Protein AF-A0A0F9IWK6-F1 (afdb_monomer)

Mean predicted aligned error: 6.23 Å

Secondary structure (DSSP, 8-state):
-HHHHHHHHGGGTTT--EEEE-SEEE--TT-SS-EEES-EEEEETTT------

Foldseek 3Di:
DVVVVCVVVVVVCVPWDWDWDADDWDADPPHPDIDGHPTDTDDTPVVPCPDDD

Structure (mmCIF, N/CA/C/O backbone):
data_AF-A0A0F9IWK6-F1
#
_entry.id   AF-A0A0F9IWK6-F1
#
loop_
_atom_site.group_PDB
_atom_site.id
_atom_site.type_symbol
_atom_site.label_atom_id
_atom_site.label_alt_id
_atom_site.label_comp_id
_atom_site.label_asym_id
_atom_site.label_entity_id
_atom_site.label_seq_id
_atom_site.pdbx_PDB_ins_code
_atom_site.Cartn_x
_atom_site.Cartn_y
_atom_site.Cartn_z
_atom_site.occupancy
_atom_site.B_iso_or_equiv
_atom_site.auth_seq_id
_atom_site.auth_comp_id
_atom_site.auth_asym_id
_atom_site.auth_atom_id
_atom_site.p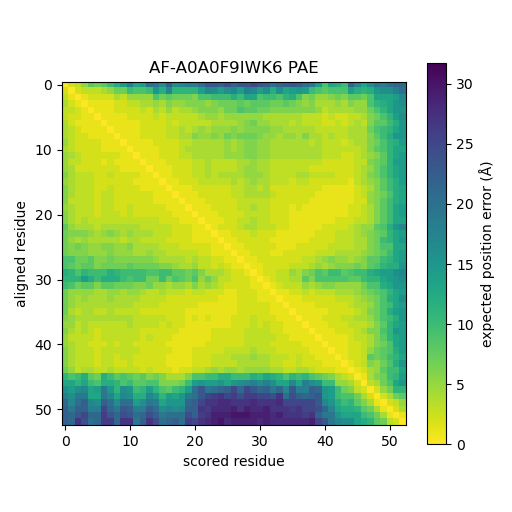dbx_PDB_model_num
ATOM 1 N N . MET A 1 1 ? 4.531 8.149 17.000 1.00 56.91 1 MET A N 1
ATOM 2 C CA . MET A 1 1 ? 3.192 8.735 17.235 1.00 56.91 1 MET A CA 1
ATOM 3 C C . MET A 1 1 ? 2.161 8.347 16.165 1.00 56.91 1 MET A C 1
ATOM 5 O O . MET A 1 1 ? 1.148 7.779 16.538 1.00 56.91 1 MET A O 1
ATOM 9 N N . MET A 1 2 ? 2.393 8.551 14.857 1.00 68.88 2 MET A N 1
ATOM 10 C CA . MET A 1 2 ? 1.408 8.183 13.810 1.00 68.88 2 MET A CA 1
ATOM 11 C C . MET A 1 2 ? 1.234 6.658 13.621 1.00 68.88 2 MET A C 1
ATOM 13 O O . MET A 1 2 ? 0.114 6.165 13.512 1.00 68.88 2 MET A O 1
ATOM 17 N N . LEU A 1 3 ? 2.336 5.897 13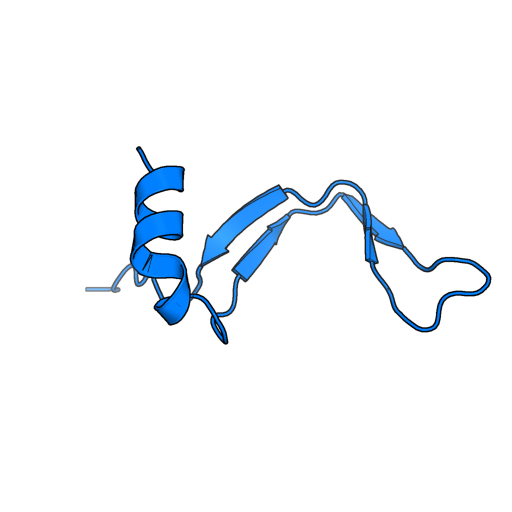.672 1.00 80.75 3 LEU A N 1
ATOM 18 C CA . LEU A 1 3 ? 2.326 4.440 13.476 1.00 80.75 3 LEU A C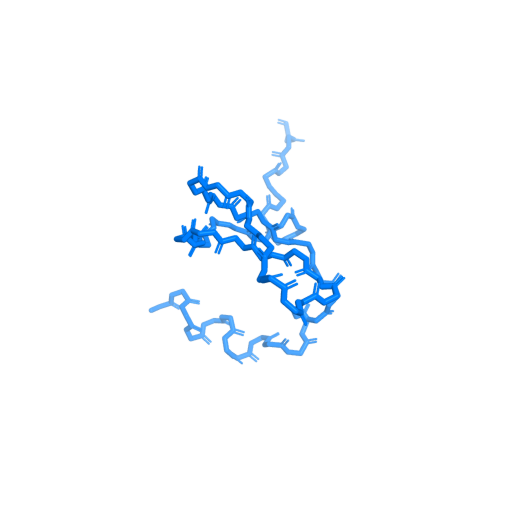A 1
ATOM 19 C C . LEU A 1 3 ? 1.553 3.690 14.578 1.00 80.75 3 LEU A C 1
ATOM 21 O O . LEU A 1 3 ? 0.787 2.771 14.297 1.00 80.75 3 LEU A O 1
ATOM 25 N N . GLU A 1 4 ? 1.712 4.111 15.837 1.00 87.62 4 GLU A N 1
ATOM 26 C CA . GLU A 1 4 ? 0.994 3.529 16.979 1.00 87.62 4 GLU A CA 1
ATOM 27 C C . GLU A 1 4 ? -0.518 3.751 16.887 1.00 87.62 4 GLU A C 1
ATOM 29 O O . GLU A 1 4 ? -1.290 2.854 17.225 1.00 87.62 4 GLU A O 1
ATOM 34 N N . THR A 1 5 ? -0.950 4.920 16.403 1.00 85.62 5 THR A N 1
ATOM 35 C CA . THR A 1 5 ? -2.369 5.228 16.182 1.00 85.62 5 THR A CA 1
ATOM 36 C C . THR A 1 5 ? -2.971 4.294 15.136 1.00 85.62 5 THR A C 1
ATOM 38 O O . THR A 1 5 ? -4.010 3.680 15.392 1.00 85.62 5 THR A O 1
ATOM 41 N N . TYR A 1 6 ? -2.289 4.105 14.000 1.00 87.62 6 TYR A N 1
ATOM 42 C CA . TYR A 1 6 ? -2.730 3.149 12.983 1.00 87.62 6 TYR A CA 1
ATOM 43 C C . TYR A 1 6 ? -2.752 1.717 13.518 1.00 87.62 6 TYR A C 1
ATOM 45 O O . TYR A 1 6 ? -3.722 0.995 13.300 1.00 87.62 6 TYR A O 1
ATOM 53 N N . TYR A 1 7 ? -1.749 1.311 14.297 1.00 90.69 7 TYR A N 1
ATOM 54 C CA . TYR A 1 7 ? -1.699 -0.041 14.848 1.00 90.69 7 TYR A CA 1
ATOM 55 C C . TYR A 1 7 ? -2.821 -0.325 15.862 1.00 90.69 7 TYR A C 1
ATOM 57 O O . TYR A 1 7 ? -3.464 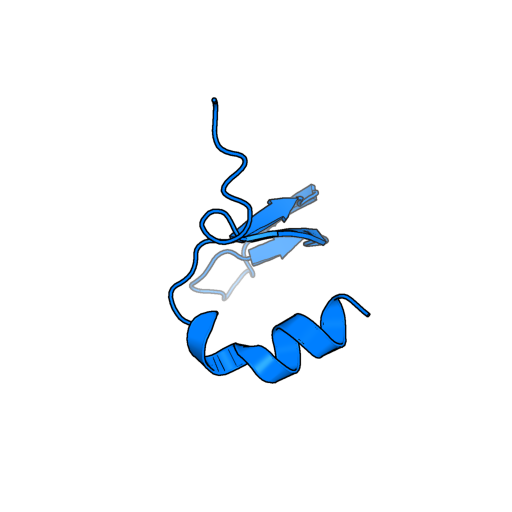-1.384 15.813 1.00 90.69 7 TYR A O 1
ATOM 65 N N . LYS A 1 8 ? -3.109 0.635 16.753 1.00 93.75 8 LYS A N 1
ATOM 66 C CA . LYS A 1 8 ? -4.231 0.558 17.704 1.00 93.75 8 LYS A CA 1
ATOM 67 C C . LYS A 1 8 ? -5.580 0.514 16.975 1.00 93.75 8 LYS A C 1
ATOM 69 O O . LYS A 1 8 ? -6.465 -0.236 17.380 1.00 93.75 8 LYS A O 1
ATOM 74 N N . GLY A 1 9 ? -5.719 1.253 15.872 1.00 89.25 9 GLY A N 1
ATOM 75 C CA . GLY A 1 9 ? -6.928 1.327 15.04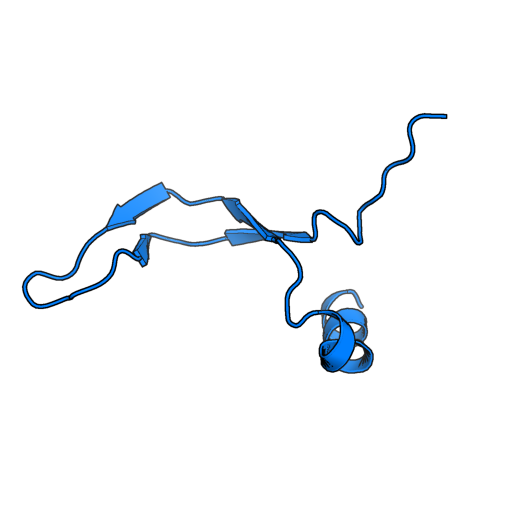6 1.00 89.25 9 GLY A CA 1
ATOM 76 C C . GLY A 1 9 ? -7.023 0.318 13.896 1.00 89.25 9 GLY A C 1
ATOM 77 O O . GLY A 1 9 ? -8.006 0.365 13.163 1.00 89.25 9 GLY A O 1
ATOM 78 N N . ARG A 1 10 ? -6.059 -0.599 13.727 1.00 92.00 10 ARG A N 1
ATOM 79 C CA . ARG A 1 10 ? -5.855 -1.386 12.489 1.00 92.00 10 ARG A CA 1
ATOM 80 C C . ARG A 1 10 ? -7.087 -2.105 11.941 1.00 92.00 10 ARG A C 1
ATOM 82 O O . ARG A 1 10 ? -7.229 -2.236 10.734 1.00 92.00 10 ARG A O 1
ATOM 89 N N . LYS A 1 11 ? -8.002 -2.538 12.816 1.00 94.12 11 LYS A N 1
ATOM 90 C CA . LYS A 1 11 ? -9.255 -3.195 12.407 1.00 94.12 11 LYS A CA 1
ATOM 91 C C . LYS A 1 11 ? -10.143 -2.283 11.554 1.00 94.12 11 LYS A C 1
ATOM 93 O O . LYS A 1 11 ? -10.836 -2.781 10.683 1.00 94.12 11 LYS A O 1
ATOM 98 N N . LYS A 1 12 ? -10.102 -0.971 11.797 1.00 88.88 12 LYS A N 1
ATOM 99 C CA . LYS A 1 12 ? -10.839 0.043 11.032 1.00 88.88 12 LYS A CA 1
ATOM 100 C C . LYS A 1 12 ? -10.143 0.431 9.724 1.00 88.88 12 LYS A C 1
ATOM 102 O O . LYS A 1 12 ? -10.737 1.144 8.937 1.00 88.88 12 LYS A O 1
ATOM 107 N N . LEU A 1 13 ? -8.890 0.012 9.518 1.00 89.19 13 LEU A N 1
ATOM 108 C CA . LEU A 1 13 ? -8.120 0.329 8.310 1.00 89.19 13 LEU A CA 1
ATOM 109 C C . LEU A 1 13 ? -8.353 -0.692 7.187 1.00 89.19 13 LEU A C 1
ATOM 111 O O . LEU A 1 13 ? -8.010 -0.434 6.039 1.00 89.19 13 LEU A O 1
ATOM 115 N N . ILE A 1 14 ? -8.898 -1.869 7.505 1.00 92.31 14 ILE A N 1
ATOM 116 C CA . ILE A 1 14 ? -9.188 -2.898 6.504 1.00 92.31 14 ILE A CA 1
ATOM 117 C C . ILE A 1 14 ? -10.379 -2.450 5.656 1.00 92.31 14 ILE A C 1
ATOM 119 O O . ILE A 1 14 ? -11.445 -2.168 6.194 1.00 92.31 14 ILE A O 1
ATOM 123 N N . GLY A 1 15 ? -10.190 -2.415 4.335 1.00 91.06 15 GLY A N 1
ATOM 124 C CA . GLY A 1 15 ? -11.185 -1.926 3.375 1.00 91.06 15 GLY A CA 1
ATOM 125 C C . GLY A 1 15 ? -11.056 -0.437 3.040 1.00 91.06 15 GLY A C 1
ATOM 126 O O . GLY A 1 15 ? -11.703 0.025 2.105 1.00 91.06 15 GLY A O 1
ATOM 127 N N . GLU A 1 16 ? -10.193 0.300 3.743 1.00 91.44 16 GLU A N 1
ATOM 128 C CA . GLU A 1 16 ? -9.922 1.706 3.447 1.00 91.44 16 GLU A CA 1
ATOM 129 C C . GLU A 1 16 ? -9.009 1.874 2.227 1.00 91.44 16 GLU A C 1
ATOM 131 O O . GLU A 1 16 ? -8.116 1.066 1.965 1.00 91.44 16 GLU A O 1
ATOM 136 N N . ILE A 1 17 ? -9.205 2.972 1.494 1.00 93.12 17 ILE A N 1
ATOM 137 C CA . ILE A 1 17 ? -8.379 3.329 0.336 1.00 93.12 17 ILE A CA 1
A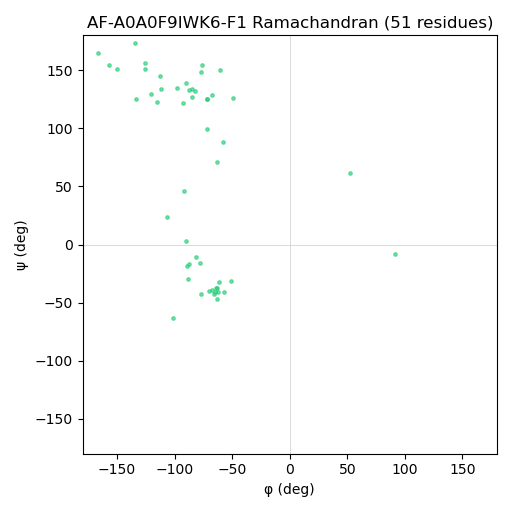TOM 138 C C . ILE A 1 17 ? -7.172 4.144 0.806 1.00 93.12 17 ILE A C 1
ATOM 140 O O . ILE A 1 17 ? -7.319 5.117 1.550 1.00 93.12 17 ILE A O 1
ATOM 144 N N . VAL A 1 18 ? -5.982 3.786 0.321 1.00 93.25 18 VAL A N 1
ATOM 145 C CA . VAL A 1 18 ? -4.731 4.510 0.586 1.00 93.25 18 VAL A CA 1
ATOM 146 C C . VAL A 1 18 ? -4.182 5.167 -0.673 1.00 93.25 18 VAL A C 1
ATOM 148 O O . VAL A 1 18 ? -4.292 4.637 -1.776 1.00 93.25 18 VAL A O 1
ATOM 151 N N . GLU A 1 19 ? -3.570 6.329 -0.489 1.00 94.62 19 GLU A N 1
ATOM 152 C CA . GLU A 1 19 ? -2.763 7.000 -1.498 1.00 94.62 19 GLU A CA 1
ATOM 153 C C . GLU A 1 19 ? -1.305 6.575 -1.309 1.00 94.62 19 GLU A C 1
ATOM 155 O O . GLU A 1 19 ? -0.732 6.741 -0.228 1.00 94.62 19 GLU A O 1
ATOM 160 N N . ILE A 1 20 ? -0.730 5.999 -2.365 1.00 95.94 20 ILE A N 1
ATOM 161 C CA . ILE A 1 20 ? 0.654 5.531 -2.423 1.00 95.94 20 ILE A CA 1
ATOM 162 C C . ILE A 1 20 ? 1.354 6.285 -3.548 1.00 95.94 20 ILE A C 1
ATOM 164 O O . ILE A 1 20 ? 0.854 6.330 -4.672 1.00 95.94 20 ILE A O 1
ATOM 168 N N . GLU A 1 21 ? 2.511 6.859 -3.244 1.00 97.62 21 GLU A N 1
ATOM 169 C CA . GLU A 1 21 ? 3.437 7.375 -4.248 1.00 97.62 21 GLU A CA 1
ATOM 170 C C . GLU A 1 21 ? 4.399 6.251 -4.642 1.00 97.62 21 GLU A C 1
ATOM 172 O O . GLU A 1 21 ? 4.799 5.444 -3.803 1.00 97.62 21 GLU A O 1
ATOM 177 N N . TYR A 1 22 ? 4.703 6.128 -5.930 1.00 98.19 22 TYR A N 1
ATOM 178 C CA . TYR A 1 22 ? 5.534 5.044 -6.441 1.00 98.19 22 TYR A CA 1
ATOM 179 C C . TYR A 1 22 ? 6.303 5.488 -7.679 1.00 98.19 22 TYR A C 1
ATOM 181 O O . TYR A 1 22 ? 5.835 6.326 -8.448 1.00 98.19 22 TYR A O 1
ATOM 189 N N . GLY A 1 23 ? 7.476 4.893 -7.898 1.00 98.06 23 GLY A N 1
ATOM 190 C CA . GLY A 1 23 ? 8.313 5.235 -9.049 1.00 98.06 23 GLY A CA 1
ATOM 191 C C . GLY A 1 23 ? 7.811 4.628 -10.361 1.00 98.06 23 GLY A C 1
ATOM 192 O O . GLY A 1 23 ? 7.817 5.289 -11.394 1.00 98.06 23 GLY A O 1
ATOM 193 N N . ALA A 1 24 ? 7.393 3.359 -10.337 1.00 97.50 24 ALA A N 1
ATOM 194 C CA . ALA A 1 24 ? 6.844 2.668 -11.506 1.00 97.50 24 ALA A CA 1
ATOM 195 C C . ALA A 1 24 ? 5.952 1.486 -11.103 1.00 97.50 24 ALA A C 1
ATOM 197 O O . ALA A 1 24 ? 6.155 0.882 -10.049 1.00 97.50 24 ALA A O 1
ATOM 198 N N . MET A 1 25 ? 5.007 1.128 -11.973 1.00 97.25 25 MET A N 1
ATOM 199 C CA . MET A 1 25 ? 4.288 -0.144 -11.899 1.00 97.25 25 MET A CA 1
ATOM 200 C C . MET A 1 25 ? 5.138 -1.240 -12.551 1.00 97.25 25 MET A C 1
ATOM 202 O O . MET A 1 25 ? 5.659 -1.051 -13.649 1.00 97.25 25 MET A O 1
ATOM 206 N N . THR A 1 26 ? 5.297 -2.377 -11.880 1.00 97.19 26 THR A N 1
ATOM 207 C CA . THR A 1 26 ? 6.106 -3.512 -12.343 1.00 97.19 26 THR A CA 1
ATOM 208 C C . THR A 1 26 ? 5.279 -4.794 -12.350 1.00 97.19 26 THR A C 1
ATOM 210 O O . THR A 1 26 ? 4.288 -4.909 -11.632 1.00 97.19 26 THR A O 1
ATOM 213 N N . LYS A 1 27 ? 5.670 -5.773 -13.169 1.00 97.25 27 LYS A N 1
ATOM 214 C CA . LYS A 1 27 ? 5.080 -7.116 -13.186 1.00 97.25 27 LYS A CA 1
ATOM 215 C C . LYS A 1 27 ? 6.220 -8.143 -13.211 1.00 97.25 27 LYS A C 1
ATOM 217 O O . LYS A 1 27 ? 7.094 -8.002 -14.067 1.00 97.25 27 LYS A O 1
ATOM 222 N N . PRO A 1 28 ? 6.270 -9.111 -12.279 1.00 94.31 28 PRO A N 1
ATOM 223 C CA . PRO A 1 28 ? 7.220 -10.218 -12.365 1.00 94.31 28 PRO A CA 1
ATOM 224 C C . PRO A 1 28 ? 6.984 -11.031 -13.643 1.00 94.31 28 PRO A C 1
ATOM 226 O O . PRO A 1 28 ? 5.850 -11.115 -14.106 1.00 94.31 28 PRO A O 1
ATOM 229 N N . GLU A 1 29 ? 8.035 -11.644 -14.187 1.00 93.19 29 GLU A N 1
ATOM 230 C CA . GLU A 1 29 ? 7.956 -12.428 -15.431 1.00 93.19 29 GLU A CA 1
ATOM 231 C C . GLU A 1 29 ? 6.920 -13.562 -15.347 1.00 93.19 29 GLU A C 1
ATOM 233 O O . GLU A 1 29 ? 6.119 -13.727 -16.261 1.00 93.19 29 GLU A O 1
ATOM 238 N N . ASP A 1 30 ? 6.871 -14.249 -14.204 1.00 94.06 30 ASP A N 1
ATOM 239 C CA . ASP A 1 30 ? 5.931 -15.340 -13.902 1.00 94.06 30 ASP A CA 1
ATOM 240 C C . ASP A 1 30 ? 4.834 -14.910 -12.901 1.00 94.06 30 ASP A C 1
ATOM 242 O O . ASP A 1 30 ? 4.298 -15.702 -12.133 1.00 94.06 30 ASP A O 1
ATOM 246 N N . GLY A 1 31 ? 4.556 -13.605 -12.811 1.00 92.06 31 GLY A N 1
ATOM 247 C CA . GLY A 1 31 ? 3.600 -13.058 -11.848 1.00 92.06 31 GLY A CA 1
ATOM 248 C C . GLY A 1 31 ? 2.229 -12.805 -12.461 1.00 92.06 31 GLY A C 1
ATOM 249 O O . GLY A 1 31 ? 2.120 -12.141 -13.487 1.00 92.06 31 GLY A O 1
ATOM 250 N N . ASP A 1 32 ? 1.160 -13.206 -11.777 1.00 95.88 32 ASP A N 1
ATOM 251 C CA . ASP A 1 32 ? -0.214 -12.907 -12.214 1.00 95.88 32 ASP A CA 1
ATOM 252 C C . ASP A 1 32 ? -0.658 -11.465 -11.911 1.00 95.88 32 ASP A C 1
ATOM 254 O O . ASP A 1 32 ? -1.622 -10.959 -12.492 1.00 95.88 32 ASP A O 1
ATOM 258 N N . HIS A 1 33 ? 0.062 -10.765 -11.030 1.00 97.25 33 HIS A N 1
ATOM 259 C CA . HIS A 1 33 ? -0.317 -9.444 -10.534 1.00 97.25 33 HIS A CA 1
ATOM 260 C C . HIS A 1 33 ? 0.780 -8.395 -10.724 1.00 97.25 33 HIS A C 1
ATOM 262 O O . HIS A 1 33 ? 1.977 -8.684 -10.698 1.00 97.25 33 HIS A O 1
ATOM 268 N N . TYR A 1 34 ? 0.343 -7.147 -10.877 1.00 97.00 34 TYR A N 1
ATOM 269 C CA . TYR A 1 34 ? 1.223 -5.986 -10.845 1.00 97.00 34 TYR A CA 1
ATOM 270 C C . TYR A 1 34 ? 1.636 -5.650 -9.408 1.00 97.00 34 TYR A C 1
ATOM 272 O O . TYR A 1 34 ? 0.910 -5.918 -8.451 1.00 97.00 34 TYR A O 1
ATOM 280 N N . SER A 1 35 ? 2.789 -5.006 -9.274 1.00 96.19 35 SER A N 1
ATOM 281 C CA . SER A 1 35 ? 3.301 -4.430 -8.035 1.00 96.19 35 SER A CA 1
ATOM 282 C C . SER A 1 35 ? 3.847 -3.024 -8.293 1.00 96.19 35 SER A C 1
ATOM 284 O O . SER A 1 35 ? 3.899 -2.554 -9.431 1.00 96.19 35 SER A O 1
ATOM 286 N N . LEU A 1 36 ? 4.231 -2.327 -7.229 1.00 97.56 36 LEU A N 1
ATOM 287 C 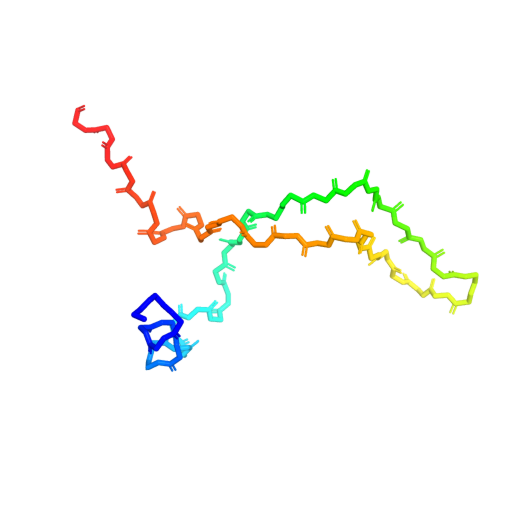CA . LEU A 1 36 ? 4.781 -0.977 -7.287 1.00 97.56 36 LEU A CA 1
ATOM 288 C C . LEU A 1 36 ? 6.257 -1.002 -6.888 1.00 97.56 36 LEU A C 1
ATOM 290 O O . LEU A 1 36 ? 6.631 -1.604 -5.880 1.00 97.56 36 LEU A O 1
ATOM 294 N N . ARG A 1 37 ? 7.107 -0.317 -7.655 1.00 97.12 37 ARG A N 1
ATOM 295 C CA . ARG A 1 37 ? 8.516 -0.104 -7.310 1.00 97.12 37 ARG A CA 1
ATOM 296 C C . ARG A 1 37 ? 8.647 1.105 -6.385 1.00 97.12 37 ARG A C 1
ATOM 298 O O . ARG A 1 37 ? 8.207 2.194 -6.746 1.00 97.12 37 ARG A O 1
ATOM 305 N N . PHE A 1 38 ? 9.312 0.895 -5.246 1.00 97.12 38 PHE A N 1
ATOM 306 C CA . PHE A 1 38 ? 9.501 1.886 -4.176 1.00 97.12 38 PHE A CA 1
ATOM 307 C C . PHE A 1 38 ? 8.177 2.520 -3.710 1.00 97.12 38 PHE A C 1
ATOM 309 O O . PHE A 1 38 ? 7.991 3.721 -3.878 1.00 97.12 38 PHE A O 1
ATOM 316 N N . PRO A 1 39 ? 7.226 1.724 -3.182 1.00 97.00 39 PRO A N 1
ATOM 317 C CA . PRO A 1 39 ? 5.964 2.265 -2.701 1.00 97.00 39 PRO A CA 1
ATOM 318 C C . PRO A 1 39 ? 6.174 3.049 -1.402 1.00 97.00 39 PRO A C 1
ATOM 320 O O . PRO A 1 39 ? 6.671 2.510 -0.411 1.00 97.00 39 PRO A O 1
ATOM 323 N N . GLU A 1 40 ? 5.734 4.301 -1.392 1.00 96.56 40 GLU A N 1
ATOM 324 C CA . GLU A 1 40 ? 5.751 5.180 -0.228 1.00 96.56 40 GLU A CA 1
ATOM 325 C C . GLU A 1 40 ? 4.320 5.529 0.188 1.00 96.56 40 GLU A C 1
ATOM 327 O O . GLU A 1 40 ? 3.517 6.052 -0.591 1.00 96.56 40 GLU A O 1
ATOM 332 N N . PHE A 1 41 ? 3.982 5.227 1.442 1.00 93.62 41 PHE A N 1
ATOM 333 C CA . PHE A 1 41 ? 2.677 5.562 2.000 1.00 93.62 41 PHE A CA 1
ATOM 334 C C . PHE A 1 41 ? 2.517 7.080 2.136 1.00 93.62 41 PHE A C 1
ATOM 336 O O . PHE A 1 41 ? 3.354 7.733 2.758 1.00 93.62 41 PHE A O 1
ATOM 343 N N . LYS A 1 42 ? 1.414 7.633 1.614 1.00 91.94 42 LYS A N 1
ATOM 344 C CA . LYS A 1 42 ? 1.074 9.054 1.784 1.00 91.94 42 LYS A CA 1
ATOM 345 C C . LYS A 1 42 ? 0.009 9.244 2.853 1.00 91.94 42 LYS A C 1
ATOM 347 O O . LYS A 1 42 ? 0.269 9.896 3.860 1.00 91.94 42 LYS A O 1
ATOM 352 N N . ARG A 1 43 ? -1.191 8.696 2.634 1.00 88.75 43 ARG A N 1
ATOM 353 C CA . ARG A 1 43 ? -2.338 8.854 3.544 1.00 88.75 43 ARG A CA 1
ATOM 354 C C . ARG A 1 43 ? -3.472 7.878 3.241 1.00 88.75 43 ARG A C 1
ATOM 356 O O . ARG A 1 43 ? -3.544 7.308 2.156 1.00 88.75 43 ARG A O 1
ATOM 363 N N . PHE A 1 44 ? -4.395 7.740 4.187 1.00 90.12 44 PHE A N 1
ATOM 364 C CA . PHE A 1 44 ? -5.705 7.122 3.959 1.00 90.12 44 PHE A CA 1
ATOM 365 C C . PHE A 1 44 ? -6.682 8.168 3.415 1.00 90.12 44 PHE A C 1
ATOM 367 O O . PHE A 1 44 ? -6.791 9.250 3.987 1.00 90.12 44 PHE A O 1
ATOM 374 N N . ARG A 1 45 ? -7.435 7.840 2.362 1.00 86.31 45 ARG A N 1
ATOM 375 C CA . ARG A 1 45 ? -8.358 8.781 1.708 1.00 86.31 45 ARG A CA 1
ATOM 376 C C . ARG A 1 45 ? -9.544 9.174 2.596 1.00 86.31 45 ARG A C 1
ATOM 378 O O . ARG A 1 45 ? -9.926 10.337 2.595 1.00 86.31 45 ARG A O 1
ATOM 385 N N . SER A 1 46 ? -10.113 8.238 3.358 1.00 74.56 46 SER A N 1
ATOM 386 C CA . SER A 1 46 ? -11.318 8.495 4.170 1.00 74.56 46 SER A CA 1
ATOM 387 C C . SER A 1 46 ? -11.018 9.010 5.582 1.00 74.56 46 SER A C 1
ATOM 389 O O . SER A 1 46 ? -11.900 9.558 6.236 1.00 74.56 46 SER A O 1
ATOM 391 N N . ILE A 1 47 ? -9.787 8.829 6.073 1.00 70.25 47 ILE A N 1
ATOM 392 C CA . ILE A 1 47 ? -9.367 9.279 7.414 1.00 70.25 47 ILE A CA 1
ATOM 393 C C . ILE A 1 47 ? -8.850 10.718 7.350 1.00 70.25 47 ILE A C 1
ATOM 395 O O . ILE A 1 47 ? -9.017 11.480 8.297 1.00 70.25 47 ILE A O 1
ATOM 399 N N . ASP A 1 48 ? -8.290 11.107 6.205 1.00 60.50 48 ASP A N 1
ATOM 400 C CA . ASP A 1 48 ? -7.829 12.462 5.919 1.00 60.50 48 ASP A CA 1
ATOM 401 C C . ASP A 1 48 ? -8.942 13.284 5.255 1.00 60.50 48 ASP A C 1
ATOM 403 O O . ASP A 1 48 ? -8.731 13.958 4.247 1.00 60.50 48 ASP A O 1
ATOM 407 N N . GLY A 1 49 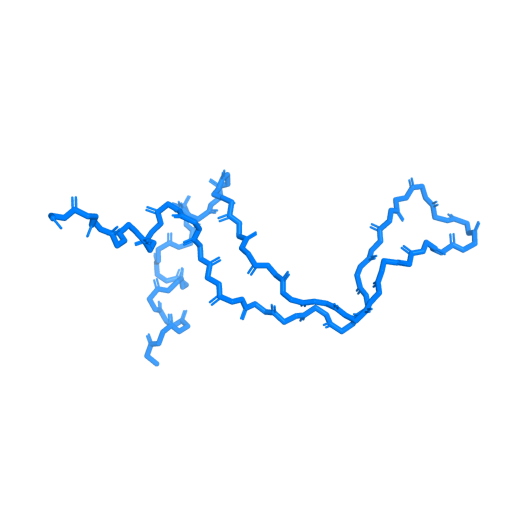? -10.158 13.197 5.812 1.00 51.16 49 GLY A N 1
ATOM 408 C CA . GLY A 1 49 ? -11.277 14.076 5.497 1.00 51.16 49 GLY A CA 1
ATOM 409 C C . GLY A 1 49 ? -10.939 15.512 5.889 1.00 51.16 49 GLY A C 1
ATOM 410 O O . GLY A 1 49 ? -11.489 16.046 6.849 1.00 51.16 49 GLY A O 1
ATOM 411 N N . GLY A 1 50 ? -10.027 16.134 5.141 1.00 44.00 50 GLY A N 1
ATOM 412 C CA . GLY A 1 50 ? -9.938 17.571 5.006 1.00 44.00 50 GLY A CA 1
ATOM 413 C C . GLY A 1 50 ? -11.278 18.022 4.462 1.00 44.00 50 GLY A C 1
ATOM 414 O O . GLY A 1 50 ? -11.497 18.057 3.251 1.00 44.00 50 GLY A O 1
ATOM 415 N N . GLY A 1 51 ? -12.208 18.288 5.376 1.00 31.95 51 GLY A N 1
ATOM 416 C CA . GLY A 1 51 ? -13.421 18.996 5.053 1.00 31.95 51 GLY A CA 1
ATOM 417 C C . GLY A 1 51 ? -13.025 20.249 4.286 1.00 31.95 51 GLY A C 1
ATOM 418 O O . GLY A 1 51 ? -12.214 21.043 4.760 1.00 31.95 51 GLY A O 1
ATOM 419 N N . LYS A 1 52 ? -13.610 20.434 3.105 1.00 31.11 52 LYS A N 1
ATOM 420 C CA . LYS A 1 52 ? -13.984 21.790 2.728 1.00 31.11 52 LYS A CA 1
ATOM 421 C C . LYS A 1 52 ? -15.171 22.139 3.620 1.00 31.11 52 LYS A C 1
ATOM 423 O O . LYS A 1 52 ? -16.276 21.649 3.397 1.00 31.11 52 LYS A O 1
ATOM 428 N N . ILE A 1 53 ? -14.878 22.885 4.680 1.00 35.78 53 ILE A N 1
ATOM 429 C CA . ILE A 1 53 ? -15.655 24.091 4.978 1.00 35.78 53 ILE A CA 1
ATOM 430 C C . ILE A 1 53 ? -15.333 25.103 3.878 1.00 35.78 53 ILE A C 1
ATOM 432 O O . ILE A 1 53 ? -14.148 25.147 3.469 1.00 35.78 53 ILE A O 1
#

pLDDT: mean 85.57, std 17.67, range [31.11, 98.19]

Organism: NCBI:txid412755

Solvent-accessible surface area (backbone atoms only — not comparable to full-atom values): 3528 Å² total; per-residue (Å²): 114,72,66,59,53,49,62,76,44,43,83,74,52,66,93,59,56,69,47,67,50,58,80,44,82,44,63,56,96,93,46,97,56,77,47,63,40,74,69,40,87,72,48,47,60,79,79,61,65,75,69,83,124

Nearest PDB structures (foldseek):
  6ras-assembly1_I  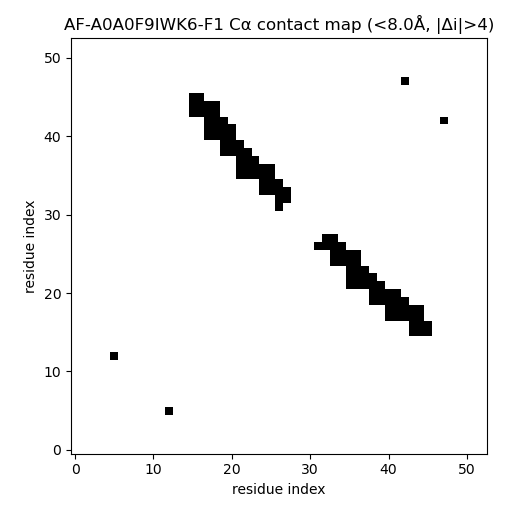TM=9.962E-01  e=2.561E-02  Prochlorococcus marinus str. MIT 9302
  6rce-assembly1_I  TM=9.814E-01  e=2.731E-02  Prochlorococcus marinus
  6kac-assembly1_r  TM=2.820E-01  e=6.037E+00  Chlamydomonas reinhardtii

Radius of gyration: 14.54 Å; Cα contacts (8 Å, |Δi|>4): 53; chains: 1; bounding box: 25×39×33 Å

InterPro domains:
  IPR012340 Nucleic acid-binding, OB-fold [G3DSA:2.40.50.140] (2-48)

Sequence (53 aa):
MMLETYYKGRKKLIGEIVEIEYGAMTKPEDGDHYSLRFPEFKRFRSIDGGGKI